Protein AF-A0A3C0FPQ0-F1 (afdb_monomer_lite)

Foldseek 3Di:
DDDLPLVVVLVVCCVVVNPLCCQQNPVLQVVQVQCVVVVHDDHSVCSNPDDDDDDAFDWDDFPPDIDTHNDQQPAPFADQPPDDPGPVSGRVRSNVCSVVVDPPVQNVFWAKDWDWDADPVGDIDTDMDGLRGVQAPVPDCVPRVHGHRHDDD

Secondary structure (DSSP, 8-state):
----HHHHHHHHHHHHH-THHHHHSHHHHHHHHHHHHTT----HHHHHH--PPP---EEEEETTEEEEESS--S-S---S-S-S--HHHHHHHHHHHHHSSS-HHHHHT--EEEEEEE-TT--EEEEEEE-SSTTTTS-SHHHHSSPPPPPP-

Sequence (153 aa):
RIRPVNLAALLTSLRVKGPGEFYNGALGADIANAVQAAGGTLTANDMRSYRPQWKTATEVKVGNETLYLAYPPRANSGANVITGGSELADILNRYLADIASGTEAAQANAGRSGFVVIDRAANAVACMTTMNTPFGAGLGADAFGLNLAAGDA

Structure (mmCIF, N/CA/C/O backbone):
data_AF-A0A3C0FPQ0-F1
#
_entry.id   AF-A0A3C0FPQ0-F1
#
loop_
_atom_site.group_PDB
_atom_site.id
_atom_site.type_symbol
_atom_site.label_atom_id
_atom_site.label_alt_id
_atom_site.label_comp_id
_atom_site.label_asym_id
_atom_site.label_entity_id
_atom_site.label_seq_id
_atom_site.pdbx_PDB_ins_code
_atom_site.Cartn_x
_atom_site.Cartn_y
_atom_site.Cartn_z
_atom_site.occupancy
_atom_site.B_iso_or_equiv
_atom_site.auth_seq_id
_atom_site.auth_comp_id
_atom_site.auth_asym_id
_atom_site.auth_atom_id
_atom_site.pdbx_PDB_model_num
ATOM 1 N N . ARG A 1 1 ? -11.346 11.658 -23.015 1.00 79.06 1 ARG A N 1
ATOM 2 C CA . ARG A 1 1 ? -11.536 10.223 -22.667 1.00 79.06 1 ARG A CA 1
ATOM 3 C C . ARG A 1 1 ? -10.177 9.641 -22.309 1.00 79.06 1 ARG A C 1
ATOM 5 O O . ARG A 1 1 ? -9.291 9.711 -23.147 1.00 79.06 1 ARG A O 1
ATOM 12 N N . ILE A 1 2 ? -10.012 9.099 -21.104 1.00 83.81 2 ILE A N 1
ATOM 13 C CA . ILE A 1 2 ? -8.762 8.453 -20.667 1.00 83.81 2 ILE A CA 1
ATOM 14 C C . ILE A 1 2 ? -8.664 7.065 -21.326 1.00 83.81 2 ILE A C 1
ATOM 16 O O . ILE A 1 2 ? -9.676 6.369 -21.434 1.00 83.81 2 ILE A O 1
ATOM 20 N N . ARG A 1 3 ? -7.477 6.681 -21.817 1.00 88.44 3 ARG A N 1
ATOM 21 C CA . ARG A 1 3 ? -7.214 5.393 -22.490 1.00 88.44 3 ARG A CA 1
ATOM 22 C C . ARG A 1 3 ? -5.915 4.760 -21.959 1.00 88.44 3 ARG A C 1
ATOM 24 O O . ARG A 1 3 ? -4.853 5.031 -22.508 1.00 88.44 3 ARG A O 1
ATOM 31 N N . PRO A 1 4 ? -5.972 3.926 -20.909 1.00 89.06 4 PRO A N 1
ATOM 32 C CA . PRO A 1 4 ? -4.773 3.436 -20.234 1.00 89.06 4 PRO A CA 1
ATOM 33 C C . PRO A 1 4 ? -4.286 2.102 -20.836 1.00 89.06 4 PRO A C 1
ATOM 35 O O . PRO A 1 4 ? -4.417 1.044 -20.225 1.00 89.06 4 PRO A O 1
ATOM 38 N N . VAL A 1 5 ? -3.754 2.137 -22.064 1.00 92.75 5 VAL A N 1
ATOM 39 C CA . VAL A 1 5 ? -3.355 0.922 -22.814 1.00 92.75 5 VAL A CA 1
ATOM 40 C C . VAL A 1 5 ? -2.238 0.151 -22.102 1.00 92.75 5 VAL A C 1
ATOM 42 O O . VAL A 1 5 ? -2.348 -1.062 -21.929 1.00 92.75 5 VAL A O 1
ATOM 45 N N . ASN A 1 6 ? -1.210 0.851 -21.617 1.00 91.56 6 ASN A N 1
ATOM 46 C CA . ASN A 1 6 ? -0.071 0.220 -20.941 1.00 91.56 6 ASN A CA 1
ATOM 47 C C . ASN A 1 6 ? -0.483 -0.404 -19.600 1.00 91.56 6 ASN A C 1
ATOM 49 O O . ASN A 1 6 ? -0.066 -1.515 -19.282 1.00 91.56 6 ASN A O 1
ATOM 53 N N . LEU A 1 7 ? -1.397 0.240 -18.866 1.00 93.62 7 LEU A N 1
ATOM 54 C CA . LEU A 1 7 ? -1.964 -0.331 -17.642 1.00 93.62 7 LEU A CA 1
ATOM 55 C C . LEU A 1 7 ? -2.753 -1.613 -17.933 1.00 93.62 7 LEU A C 1
ATOM 57 O O . LEU A 1 7 ? -2.641 -2.590 -17.199 1.00 93.62 7 LEU A O 1
ATOM 61 N N . ALA A 1 8 ? -3.541 -1.636 -19.012 1.00 94.25 8 ALA A N 1
ATOM 62 C CA . ALA A 1 8 ? -4.286 -2.829 -19.404 1.00 94.25 8 ALA A CA 1
ATOM 63 C C . ALA A 1 8 ? -3.350 -3.994 -19.771 1.00 94.25 8 ALA A C 1
ATOM 65 O O . ALA A 1 8 ? -3.605 -5.136 -19.376 1.00 94.25 8 ALA A O 1
ATOM 66 N N . ALA A 1 9 ? -2.249 -3.711 -20.476 1.00 91.88 9 ALA A N 1
ATOM 67 C CA . ALA A 1 9 ? -1.220 -4.702 -20.782 1.00 91.88 9 ALA A CA 1
ATOM 68 C C . ALA A 1 9 ? -0.559 -5.239 -19.503 1.00 91.88 9 ALA A C 1
ATOM 70 O O . ALA A 1 9 ? -0.436 -6.455 -19.337 1.00 91.88 9 ALA A O 1
ATOM 71 N N . LEU A 1 10 ? -0.223 -4.355 -18.559 1.00 92.12 10 LEU A N 1
ATOM 72 C CA . LEU A 1 10 ? 0.325 -4.744 -17.265 1.00 92.12 10 LEU A CA 1
ATOM 73 C C . LEU A 1 10 ? -0.636 -5.647 -16.482 1.00 92.12 10 LEU A C 1
ATOM 75 O O . LEU A 1 10 ? -0.257 -6.745 -16.081 1.00 92.12 10 LEU A O 1
ATOM 79 N N . LEU A 1 11 ? -1.891 -5.229 -16.301 1.00 94.25 11 LEU A N 1
ATOM 80 C CA . LEU A 1 11 ? -2.897 -6.021 -15.585 1.00 94.25 11 LEU A CA 1
ATOM 81 C C . LEU A 1 11 ? -3.125 -7.387 -16.249 1.00 94.25 11 LEU A C 1
ATOM 83 O O . LEU A 1 11 ? -3.315 -8.389 -15.559 1.00 94.25 11 LEU A O 1
ATOM 87 N N . THR A 1 12 ? -3.050 -7.450 -17.581 1.00 94.50 12 THR A N 1
ATOM 88 C CA . THR A 1 12 ? -3.108 -8.714 -18.330 1.00 94.50 12 THR A CA 1
ATOM 89 C C . THR A 1 12 ? -1.907 -9.603 -18.014 1.00 94.50 12 THR A C 1
ATOM 91 O O . THR A 1 12 ? -2.087 -10.790 -17.747 1.00 94.50 12 THR A O 1
ATOM 94 N N . SER A 1 13 ? -0.696 -9.040 -17.977 1.00 91.75 13 SER A N 1
ATOM 95 C CA . SER A 1 13 ? 0.515 -9.777 -17.602 1.00 91.75 13 SER A CA 1
ATOM 96 C C . SER A 1 13 ? 0.408 -10.348 -16.185 1.00 91.75 13 SER A C 1
ATOM 98 O O . SER A 1 13 ? 0.626 -11.542 -15.990 1.00 91.75 13 SER A O 1
ATOM 100 N N . LEU A 1 14 ? -0.039 -9.542 -15.213 1.00 93.62 14 LEU A N 1
ATOM 101 C CA . LEU A 1 14 ? -0.238 -9.986 -13.827 1.00 93.62 14 LEU A CA 1
ATOM 102 C C . LEU A 1 14 ? -1.297 -11.084 -13.712 1.00 93.62 14 LEU A C 1
ATOM 104 O O . LEU A 1 14 ? -1.133 -12.021 -12.935 1.00 93.62 14 LEU A O 1
ATOM 108 N N . ARG A 1 15 ? -2.369 -11.004 -14.505 1.00 95.56 15 ARG A N 1
ATOM 109 C CA . ARG A 1 15 ? -3.405 -12.041 -14.542 1.00 95.56 15 ARG A CA 1
ATOM 110 C C . ARG A 1 15 ? -2.877 -13.372 -15.080 1.00 95.56 15 ARG A C 1
ATOM 112 O O . ARG A 1 15 ? -3.276 -14.415 -14.575 1.00 95.56 15 ARG A O 1
ATOM 119 N N . VAL A 1 16 ? -2.036 -13.343 -16.116 1.00 95.94 16 VAL A N 1
ATOM 120 C CA . VAL A 1 16 ? -1.540 -14.554 -16.795 1.00 95.94 16 VAL A CA 1
ATOM 121 C C . VAL A 1 16 ? -0.352 -15.174 -16.058 1.00 95.94 16 VAL A C 1
ATOM 123 O O . VAL A 1 16 ? -0.282 -16.393 -15.932 1.00 95.94 16 VAL A O 1
ATOM 126 N N . LYS A 1 17 ? 0.580 -14.349 -15.575 1.00 93.06 17 LYS A N 1
ATOM 127 C CA . LYS A 1 17 ? 1.858 -14.788 -14.991 1.00 93.06 17 LYS A CA 1
ATOM 128 C C . LYS A 1 17 ? 1.891 -14.733 -13.461 1.00 93.06 17 LYS A C 1
ATOM 130 O O . LYS A 1 17 ? 2.817 -15.252 -12.845 1.00 93.06 17 LYS A O 1
ATOM 135 N N . GLY A 1 18 ? 0.886 -14.116 -12.843 1.00 92.56 18 GLY A N 1
ATOM 136 C CA . GLY A 1 18 ? 0.809 -13.914 -11.401 1.00 92.56 18 GLY A CA 1
ATOM 137 C C . GLY A 1 18 ? 1.569 -12.673 -10.907 1.00 92.56 18 GLY A C 1
ATOM 138 O O . GLY A 1 18 ? 2.284 -12.012 -11.664 1.00 92.56 18 GLY A O 1
ATOM 139 N N . PRO A 1 19 ? 1.441 -12.348 -9.607 1.00 90.88 19 PRO A N 1
ATOM 140 C CA . PRO A 1 19 ? 1.993 -11.123 -9.022 1.00 90.88 19 PRO A CA 1
ATOM 141 C C . PRO A 1 19 ? 3.526 -11.102 -8.985 1.00 90.88 19 PRO A C 1
ATOM 143 O O . PRO A 1 19 ? 4.123 -10.030 -8.953 1.00 90.88 19 PRO A O 1
ATOM 146 N N . GLY A 1 20 ? 4.178 -12.270 -9.023 1.00 91.44 20 GLY A N 1
ATOM 147 C CA . GLY A 1 20 ? 5.638 -12.373 -9.047 1.00 91.44 20 GLY A CA 1
ATOM 148 C C . GLY A 1 20 ? 6.278 -11.715 -10.273 1.00 91.44 20 GLY A C 1
ATOM 149 O O . GLY A 1 20 ? 7.410 -11.250 -10.172 1.00 91.44 20 GLY A O 1
ATOM 150 N N . GLU A 1 21 ? 5.550 -11.610 -11.391 1.00 90.62 21 GLU A N 1
ATOM 151 C CA . GLU A 1 21 ? 6.007 -10.917 -12.605 1.00 90.62 21 GLU A CA 1
ATOM 152 C C . GLU A 1 21 ? 6.313 -9.436 -12.343 1.00 90.62 21 GLU A C 1
ATOM 154 O O . GLU A 1 21 ? 7.261 -8.897 -12.909 1.00 90.62 21 GLU A O 1
ATOM 159 N N . PHE A 1 22 ? 5.557 -8.792 -11.446 1.00 91.88 22 PHE A N 1
ATOM 160 C CA . PHE A 1 22 ? 5.768 -7.390 -11.079 1.00 91.88 22 PHE A CA 1
ATOM 161 C C . PHE A 1 22 ? 7.154 -7.155 -10.462 1.00 91.88 22 PHE A C 1
ATOM 163 O O . PHE A 1 22 ? 7.805 -6.152 -10.737 1.00 91.88 22 PHE A O 1
ATOM 170 N N . TYR A 1 23 ? 7.602 -8.095 -9.628 1.00 93.50 23 TYR A N 1
ATOM 171 C CA . TYR A 1 23 ? 8.805 -7.963 -8.804 1.00 93.50 23 TYR A CA 1
ATOM 172 C C . TYR A 1 23 ? 10.041 -8.599 -9.444 1.00 93.50 23 TYR A C 1
ATOM 174 O O . TYR A 1 23 ? 11.140 -8.057 -9.360 1.00 93.50 23 TYR A O 1
ATOM 182 N N . ASN A 1 24 ? 9.865 -9.762 -10.077 1.00 89.31 24 ASN A N 1
ATOM 183 C CA . ASN A 1 24 ? 10.963 -10.587 -10.577 1.00 89.31 24 ASN A CA 1
ATOM 184 C C . ASN A 1 24 ? 11.139 -10.524 -12.102 1.00 89.31 24 ASN A C 1
ATOM 186 O O . ASN A 1 24 ? 12.165 -10.991 -12.599 1.00 89.31 24 ASN A O 1
ATOM 190 N N . GLY A 1 25 ? 10.156 -9.987 -12.833 1.00 84.94 25 GLY A N 1
ATOM 191 C CA . GLY A 1 25 ? 10.153 -9.914 -14.294 1.00 84.94 25 GLY A CA 1
ATOM 192 C C . GLY A 1 25 ? 10.874 -8.687 -14.862 1.00 84.94 25 GLY A C 1
ATOM 193 O O . GLY A 1 25 ? 11.521 -7.926 -14.141 1.00 84.94 25 GLY A O 1
ATOM 194 N N . ALA A 1 26 ? 10.732 -8.483 -16.177 1.00 88.12 26 ALA A N 1
ATOM 195 C CA . ALA A 1 26 ? 11.323 -7.346 -16.893 1.00 88.12 26 ALA A CA 1
ATOM 196 C C . ALA A 1 26 ? 10.859 -5.997 -16.320 1.00 88.12 26 ALA A C 1
ATOM 198 O O . ALA A 1 26 ? 11.680 -5.113 -16.097 1.00 88.12 26 ALA A O 1
ATOM 199 N N . LEU A 1 27 ? 9.575 -5.895 -15.955 1.00 89.00 27 LEU A N 1
ATOM 200 C CA . LEU A 1 27 ? 9.016 -4.684 -15.358 1.00 89.00 27 LEU A CA 1
ATOM 201 C C . LEU A 1 27 ? 9.756 -4.263 -14.077 1.00 89.00 27 LEU A C 1
ATOM 203 O O . LEU A 1 27 ? 10.03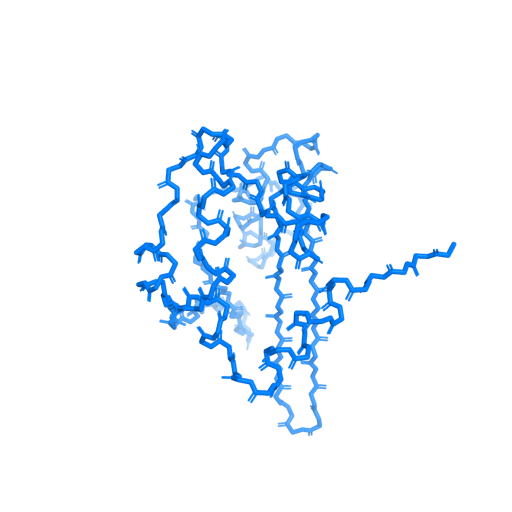1 -3.082 -13.895 1.00 89.00 27 LEU A O 1
ATOM 207 N N . GLY A 1 28 ? 10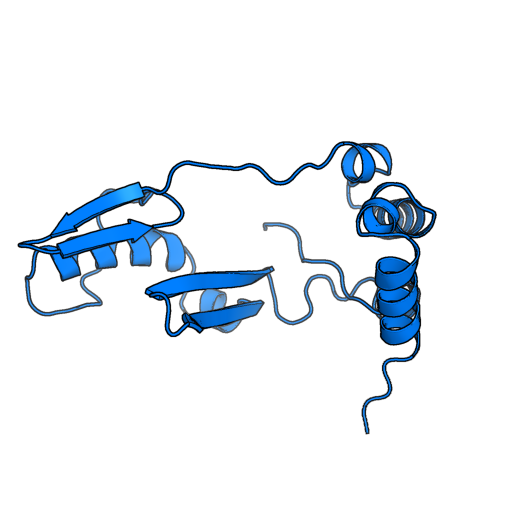.098 -5.203 -13.190 1.00 91.12 28 GLY A N 1
ATOM 208 C CA . GLY A 1 28 ? 10.819 -4.877 -11.956 1.00 91.12 28 GLY A CA 1
ATOM 209 C C . GLY A 1 28 ? 12.209 -4.289 -12.227 1.00 91.12 28 GLY A C 1
ATOM 210 O O . GLY A 1 28 ? 12.642 -3.373 -11.527 1.00 91.12 28 GLY A O 1
ATOM 211 N N . ALA A 1 29 ? 12.888 -4.773 -13.274 1.00 91.38 29 ALA A N 1
ATOM 212 C CA . ALA A 1 29 ? 14.159 -4.214 -13.727 1.00 91.38 29 ALA A CA 1
ATOM 213 C C . ALA A 1 29 ? 13.978 -2.825 -14.359 1.00 91.38 29 ALA A C 1
ATOM 215 O O . ALA A 1 29 ? 14.747 -1.916 -14.052 1.00 91.38 29 ALA A O 1
ATOM 216 N N . ASP A 1 30 ? 12.942 -2.636 -15.177 1.00 91.88 30 ASP A N 1
ATOM 217 C CA . ASP A 1 30 ? 12.656 -1.349 -15.814 1.00 91.88 30 ASP A CA 1
ATOM 218 C C . ASP A 1 30 ? 12.286 -0.266 -14.790 1.00 91.88 30 ASP A C 1
ATOM 220 O O . ASP A 1 30 ? 12.757 0.868 -14.890 1.00 91.88 30 ASP A O 1
ATOM 224 N N . ILE A 1 31 ? 11.511 -0.625 -13.760 1.00 93.69 31 ILE A N 1
ATOM 225 C CA . ILE A 1 31 ? 11.204 0.253 -12.624 1.00 93.69 31 ILE A CA 1
ATOM 226 C C . ILE A 1 31 ? 12.496 0.672 -11.917 1.00 93.69 31 ILE A C 1
ATOM 228 O O . ILE A 1 31 ? 12.707 1.864 -11.701 1.00 93.69 31 ILE A O 1
ATOM 232 N N . ALA A 1 32 ? 13.375 -0.278 -11.581 1.00 94.12 32 ALA A N 1
ATOM 233 C CA . ALA A 1 32 ? 14.639 0.030 -10.913 1.00 94.12 32 ALA A CA 1
ATOM 234 C C . ALA A 1 32 ? 15.523 0.957 -11.764 1.00 94.12 32 ALA A C 1
ATOM 236 O O . ALA A 1 32 ? 16.025 1.958 -11.259 1.00 94.12 32 ALA A O 1
ATOM 237 N N . ASN A 1 33 ? 15.644 0.685 -13.067 1.00 93.88 33 ASN A N 1
ATOM 238 C CA . ASN A 1 33 ? 16.402 1.528 -13.993 1.00 93.88 33 ASN A CA 1
ATOM 239 C C . ASN A 1 33 ? 15.831 2.950 -14.072 1.00 93.88 33 ASN A C 1
ATOM 241 O O . ASN A 1 33 ? 16.588 3.917 -14.033 1.00 93.88 33 ASN A O 1
ATOM 245 N N . ALA A 1 34 ? 14.504 3.094 -14.152 1.00 93.75 34 ALA A N 1
ATOM 246 C CA . ALA A 1 34 ? 13.857 4.402 -14.188 1.00 93.75 34 ALA A CA 1
ATOM 247 C C . ALA A 1 34 ? 14.064 5.183 -12.884 1.00 93.75 34 ALA A C 1
ATOM 249 O O . ALA A 1 34 ? 14.340 6.381 -12.927 1.00 93.75 34 ALA A O 1
ATOM 250 N N . VAL A 1 35 ? 13.977 4.513 -11.730 1.00 94.00 35 VAL A N 1
ATOM 251 C CA . VAL A 1 35 ? 14.243 5.145 -10.430 1.00 94.00 35 VAL A CA 1
ATOM 252 C C . VAL A 1 35 ? 15.703 5.585 -10.326 1.00 94.00 35 VAL A C 1
ATOM 254 O O . VAL A 1 35 ? 15.959 6.718 -9.930 1.00 94.00 35 VAL A O 1
ATOM 257 N N . GLN A 1 36 ? 16.657 4.743 -10.727 1.00 94.75 36 GLN A N 1
ATOM 258 C CA . GLN A 1 36 ? 18.085 5.080 -10.709 1.00 94.75 36 GLN A CA 1
ATOM 259 C C . GLN A 1 36 ? 18.429 6.222 -11.671 1.00 94.75 36 GLN A C 1
ATOM 261 O O . GLN A 1 36 ? 19.174 7.128 -11.305 1.00 94.75 36 GLN A O 1
ATOM 266 N N . ALA A 1 37 ? 17.846 6.233 -12.872 1.00 94.31 37 ALA A N 1
ATOM 267 C CA . ALA A 1 37 ? 18.008 7.328 -13.829 1.00 94.31 37 ALA A CA 1
ATOM 268 C C . ALA A 1 37 ? 17.455 8.662 -13.296 1.00 94.31 37 ALA A C 1
ATOM 270 O O . ALA A 1 37 ? 17.976 9.723 -13.632 1.00 94.31 37 ALA A O 1
ATOM 271 N N . ALA A 1 38 ? 16.435 8.608 -12.435 1.00 92.44 38 ALA A N 1
ATOM 272 C CA . ALA A 1 38 ? 15.891 9.761 -11.722 1.00 92.44 38 ALA A CA 1
ATOM 273 C C . ALA A 1 38 ? 16.656 10.110 -10.423 1.00 92.44 38 ALA A C 1
ATOM 275 O O . ALA A 1 38 ? 16.234 11.005 -9.694 1.00 92.44 38 ALA A O 1
ATOM 276 N N . GLY A 1 39 ? 17.769 9.428 -10.123 1.00 92.81 39 GLY A N 1
ATOM 277 C CA . GLY A 1 39 ? 18.613 9.679 -8.947 1.00 92.81 39 GLY A CA 1
ATOM 278 C C . GLY A 1 39 ? 18.201 8.939 -7.668 1.00 92.81 39 GLY A C 1
ATOM 279 O O . GLY A 1 39 ? 18.750 9.218 -6.604 1.00 92.81 39 GLY A O 1
ATOM 280 N N . GLY A 1 40 ? 17.248 8.008 -7.743 1.00 91.94 40 GLY A N 1
ATOM 281 C CA . GLY A 1 40 ? 16.843 7.164 -6.620 1.00 91.94 40 GLY A CA 1
ATOM 282 C C . GLY A 1 40 ? 17.745 5.941 -6.410 1.00 91.94 40 GLY A C 1
ATOM 283 O O . GLY A 1 40 ? 18.618 5.629 -7.217 1.00 91.94 40 GLY A O 1
ATOM 284 N N . THR A 1 41 ? 17.513 5.216 -5.315 1.00 94.19 41 THR A N 1
ATOM 285 C CA . THR A 1 41 ? 18.380 4.109 -4.860 1.00 94.19 41 THR A CA 1
ATOM 286 C C . THR A 1 41 ? 17.792 2.714 -5.068 1.00 94.19 41 THR A C 1
ATOM 288 O O . THR A 1 41 ? 18.481 1.729 -4.816 1.00 94.19 41 THR A O 1
ATOM 291 N N . LEU A 1 42 ? 16.543 2.611 -5.533 1.00 94.31 42 LEU A N 1
ATOM 292 C CA . LEU A 1 42 ? 15.861 1.331 -5.727 1.00 94.31 42 LEU A CA 1
ATOM 293 C C . LEU A 1 42 ? 16.605 0.459 -6.744 1.00 94.31 42 LEU A C 1
ATOM 295 O O . LEU A 1 42 ? 16.855 0.877 -7.874 1.00 94.31 42 LEU A O 1
ATOM 299 N N . THR A 1 43 ? 16.910 -0.778 -6.367 1.00 95.19 43 THR A N 1
ATOM 300 C CA . THR A 1 43 ? 17.557 -1.757 -7.242 1.00 95.19 43 THR A CA 1
ATOM 301 C C . THR A 1 43 ? 16.600 -2.875 -7.654 1.00 95.19 43 THR A C 1
ATOM 303 O O . THR A 1 43 ? 15.592 -3.156 -7.003 1.00 95.19 43 THR A O 1
ATOM 306 N N . ALA A 1 44 ? 16.951 -3.602 -8.719 1.00 93.56 44 ALA A N 1
ATOM 307 C CA . ALA A 1 44 ? 16.211 -4.804 -9.104 1.00 93.56 44 ALA A CA 1
ATOM 308 C C . ALA A 1 44 ? 16.255 -5.892 -8.009 1.00 93.56 44 ALA A C 1
ATOM 310 O O . ALA A 1 44 ? 15.343 -6.709 -7.914 1.00 93.56 44 ALA A O 1
ATOM 311 N N . ASN A 1 45 ? 17.296 -5.918 -7.169 1.00 94.88 45 ASN A N 1
ATOM 312 C CA . ASN A 1 45 ? 17.371 -6.855 -6.046 1.00 94.88 45 ASN A CA 1
ATOM 313 C C . ASN A 1 45 ? 16.409 -6.472 -4.919 1.00 94.88 45 ASN A C 1
ATOM 315 O O . ASN A 1 45 ? 15.796 -7.366 -4.335 1.00 94.88 45 ASN A O 1
ATOM 319 N N . ASP A 1 46 ? 16.208 -5.180 -4.663 1.00 95.69 46 ASP A N 1
ATOM 320 C CA . ASP A 1 46 ? 15.193 -4.706 -3.715 1.00 95.69 46 ASP A CA 1
ATOM 321 C C . ASP A 1 46 ? 13.794 -5.126 -4.174 1.00 95.69 46 ASP A C 1
ATOM 323 O O . ASP A 1 46 ? 13.033 -5.709 -3.402 1.00 95.69 46 ASP A O 1
ATOM 327 N N . MET A 1 47 ? 13.494 -4.954 -5.467 1.00 94.88 47 MET A N 1
ATOM 328 C CA . MET A 1 47 ? 12.234 -5.420 -6.060 1.00 94.88 47 MET A CA 1
ATOM 329 C C . MET A 1 47 ? 12.033 -6.929 -5.859 1.00 94.88 47 MET A C 1
ATOM 331 O O . MET A 1 47 ? 10.982 -7.353 -5.383 1.00 94.88 47 MET A O 1
ATOM 335 N N . ARG A 1 48 ? 13.050 -7.752 -6.154 1.00 94.25 48 ARG A N 1
ATOM 336 C CA . ARG A 1 48 ? 12.970 -9.221 -6.025 1.00 94.25 48 ARG A CA 1
ATOM 337 C C . ARG A 1 48 ? 12.875 -9.711 -4.585 1.00 94.25 48 ARG A C 1
ATOM 339 O O . ARG A 1 48 ? 12.249 -10.744 -4.323 1.00 94.25 48 ARG A O 1
ATOM 346 N N . SER A 1 49 ? 13.534 -9.020 -3.661 1.00 94.31 49 SER A N 1
ATOM 347 C CA . SER A 1 49 ? 13.599 -9.405 -2.249 1.00 94.31 49 SER A CA 1
ATOM 348 C C . SER A 1 49 ? 12.396 -8.916 -1.444 1.00 94.31 49 SER A C 1
ATOM 350 O O . SER A 1 49 ? 12.089 -9.505 -0.407 1.00 94.31 49 SER A O 1
ATOM 352 N N . TYR A 1 50 ? 11.663 -7.913 -1.937 1.00 94.19 50 TYR A N 1
ATOM 353 C CA . TYR A 1 50 ? 10.501 -7.369 -1.247 1.00 94.19 50 TYR A CA 1
ATOM 354 C C . TYR A 1 50 ? 9.418 -8.424 -0.991 1.00 94.19 50 TYR A C 1
ATOM 356 O O . TYR A 1 50 ? 8.960 -9.119 -1.903 1.00 94.19 50 TYR A O 1
ATOM 364 N N . ARG A 1 51 ? 8.948 -8.516 0.256 1.00 92.25 51 ARG A N 1
ATOM 365 C CA . ARG A 1 51 ? 7.786 -9.326 0.638 1.00 92.25 51 ARG A CA 1
ATOM 36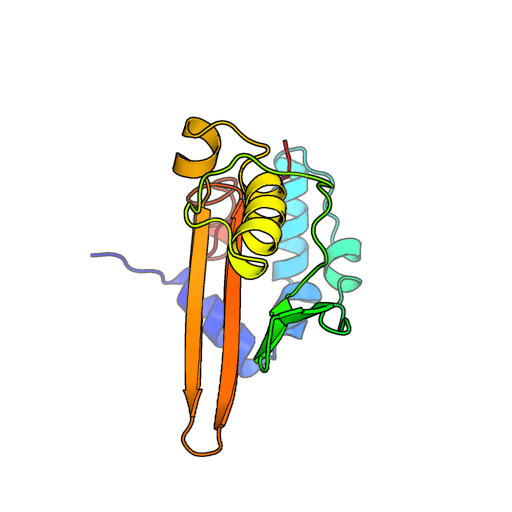6 C C . ARG A 1 51 ? 6.868 -8.521 1.557 1.00 92.25 51 ARG A C 1
ATOM 368 O O . ARG A 1 51 ? 7.372 -7.853 2.463 1.00 92.25 51 ARG A O 1
ATOM 375 N N . PRO A 1 52 ? 5.538 -8.606 1.373 1.00 93.12 52 PRO A N 1
ATOM 376 C CA . PRO A 1 52 ? 4.607 -8.042 2.337 1.00 93.12 52 PRO A CA 1
ATOM 377 C C . PRO A 1 52 ? 4.779 -8.740 3.690 1.00 93.12 52 PRO A C 1
ATOM 379 O O . PRO A 1 52 ? 5.014 -9.948 3.759 1.00 93.12 52 PRO A O 1
ATOM 382 N N . GLN A 1 53 ? 4.658 -7.971 4.769 1.00 94.44 53 GLN A N 1
ATOM 383 C CA . GLN A 1 53 ? 4.766 -8.482 6.130 1.00 94.44 53 GLN A CA 1
ATOM 384 C C . GLN A 1 53 ? 3.380 -8.664 6.738 1.00 94.44 53 GLN A C 1
ATOM 386 O O . GLN A 1 53 ? 2.605 -7.713 6.821 1.00 94.44 53 GLN A O 1
ATOM 391 N N . TRP A 1 54 ? 3.104 -9.870 7.225 1.00 95.38 54 TRP A N 1
ATOM 392 C CA . TRP A 1 54 ? 1.952 -10.126 8.080 1.00 95.38 54 TRP A CA 1
ATOM 393 C C . TRP A 1 54 ? 2.279 -9.694 9.505 1.00 95.38 54 TRP A C 1
ATOM 395 O O . TRP A 1 54 ? 3.321 -10.064 10.046 1.00 95.38 54 TRP A O 1
ATOM 405 N N . LYS A 1 55 ? 1.399 -8.891 10.101 1.00 94.56 55 LYS A N 1
ATOM 406 C CA . LYS A 1 55 ? 1.540 -8.396 11.471 1.00 94.56 55 LYS A CA 1
ATOM 407 C C . LYS A 1 55 ? 0.242 -8.621 12.223 1.00 94.56 55 LYS A C 1
ATOM 409 O O . LYS A 1 55 ? -0.837 -8.518 11.642 1.00 94.56 55 LYS A O 1
ATOM 414 N N . THR A 1 56 ? 0.360 -8.908 13.513 1.00 95.06 56 THR A N 1
ATOM 415 C CA . THR A 1 56 ? -0.787 -8.913 14.418 1.00 95.06 56 THR A CA 1
ATOM 416 C C . THR A 1 56 ? -1.343 -7.498 14.513 1.00 95.06 56 THR A C 1
ATOM 418 O O . THR A 1 56 ? -0.579 -6.536 14.632 1.00 95.06 56 THR A O 1
ATOM 421 N N . ALA A 1 57 ? -2.666 -7.372 14.437 1.00 94.44 57 ALA A N 1
ATOM 422 C CA . ALA A 1 57 ? -3.328 -6.091 14.615 1.00 94.44 57 ALA A CA 1
ATOM 423 C C . ALA A 1 57 ? -3.093 -5.556 16.034 1.00 94.44 57 ALA A C 1
ATOM 425 O O . ALA A 1 57 ? -2.957 -6.311 16.996 1.00 94.44 57 ALA A O 1
ATOM 426 N N . THR A 1 58 ? -3.062 -4.234 16.160 1.00 93.31 58 THR A N 1
ATOM 427 C CA . THR A 1 58 ? -3.097 -3.580 17.465 1.00 93.31 58 THR A CA 1
ATOM 428 C C . THR A 1 58 ? -4.524 -3.620 17.981 1.00 93.31 58 THR A C 1
ATOM 430 O O . THR A 1 58 ? -5.417 -3.026 17.377 1.00 93.31 58 THR A O 1
ATOM 433 N N . GLU A 1 59 ? -4.720 -4.329 19.085 1.00 94.31 59 GLU A N 1
ATOM 434 C CA . GLU A 1 59 ? -6.010 -4.452 19.752 1.00 94.31 59 GLU A CA 1
ATOM 435 C C . GLU A 1 59 ? -6.135 -3.393 20.843 1.00 94.31 59 GLU A C 1
ATOM 437 O O . GLU A 1 59 ? -5.276 -3.278 21.720 1.00 94.31 59 GLU A O 1
ATOM 442 N N . VAL A 1 60 ? -7.215 -2.618 20.799 1.00 90.69 60 VAL A N 1
ATOM 443 C CA . VAL A 1 60 ? -7.523 -1.612 21.816 1.00 90.69 60 VAL A CA 1
ATOM 444 C C . VAL A 1 60 ? -8.944 -1.838 22.307 1.00 90.69 60 VAL A C 1
ATOM 446 O O . VAL A 1 60 ? -9.895 -1.737 21.535 1.00 90.69 60 VAL A O 1
ATOM 449 N N . LYS A 1 61 ? -9.091 -2.159 23.592 1.00 91.06 61 LYS A N 1
ATOM 450 C CA . LYS A 1 61 ? -10.403 -2.284 24.232 1.00 91.06 61 LYS A CA 1
ATOM 451 C C . LYS A 1 61 ? -10.934 -0.902 24.576 1.00 91.06 61 LYS A C 1
ATOM 453 O O . LYS A 1 61 ? -10.186 -0.096 25.118 1.00 91.06 61 LYS A O 1
ATOM 458 N N . VAL A 1 62 ? -12.201 -0.659 24.268 1.00 89.69 62 VAL A N 1
ATOM 459 C CA . VAL A 1 62 ? -12.899 0.585 24.596 1.00 89.69 62 VAL A CA 1
ATOM 460 C C . VAL A 1 62 ? -14.314 0.220 25.002 1.00 89.69 62 VAL A C 1
ATOM 462 O O . VAL A 1 62 ? -15.085 -0.241 24.168 1.00 89.69 62 VAL A O 1
ATOM 465 N N . GLY A 1 63 ? -14.644 0.372 26.285 1.00 88.75 63 GLY A N 1
ATOM 466 C CA . GLY A 1 63 ? -15.918 -0.120 26.811 1.00 88.75 63 GLY A CA 1
ATOM 467 C C . GLY A 1 63 ? -16.111 -1.624 26.564 1.00 88.75 63 GLY A C 1
ATOM 468 O O . GLY A 1 63 ? -15.332 -2.441 27.058 1.00 88.75 63 GLY A O 1
ATOM 469 N N . ASN A 1 64 ? -17.154 -1.980 25.805 1.00 92.19 64 ASN A N 1
ATOM 470 C CA . ASN A 1 64 ? -17.485 -3.369 25.456 1.00 92.19 64 ASN A CA 1
ATOM 471 C C . ASN A 1 64 ? -16.991 -3.762 24.052 1.00 92.19 64 ASN A C 1
ATOM 473 O O . ASN A 1 64 ? -17.174 -4.900 23.620 1.00 92.19 64 ASN A O 1
ATOM 477 N N . GLU A 1 65 ? -16.372 -2.830 23.336 1.00 91.06 65 GLU A N 1
ATOM 478 C CA . GLU A 1 65 ? -15.900 -2.979 21.973 1.00 91.06 65 GLU A CA 1
ATOM 479 C C . GLU A 1 65 ? -14.382 -3.209 21.929 1.00 91.06 65 GLU A C 1
ATOM 481 O O . GLU A 1 65 ? -13.626 -2.875 22.846 1.00 91.06 65 GLU A O 1
ATOM 486 N N . THR A 1 66 ? -13.910 -3.799 20.831 1.00 92.69 66 THR A N 1
ATOM 487 C CA . THR A 1 66 ? -12.478 -3.935 20.539 1.00 92.69 66 THR A CA 1
ATOM 488 C C . THR A 1 66 ? -12.185 -3.332 19.177 1.00 92.69 66 THR A C 1
ATOM 490 O O . THR A 1 66 ? -12.776 -3.721 18.170 1.00 92.69 66 THR A O 1
ATOM 493 N N . LEU A 1 67 ? -11.267 -2.372 19.152 1.00 91.50 67 LEU A N 1
ATOM 494 C CA . LEU A 1 67 ? -10.744 -1.780 17.934 1.00 91.50 67 LEU A CA 1
ATOM 495 C C . LEU A 1 67 ? -9.526 -2.574 17.471 1.00 91.50 67 LEU A C 1
ATOM 497 O O . LEU A 1 67 ? -8.619 -2.844 18.257 1.00 91.50 67 LEU A O 1
ATOM 501 N N . TYR A 1 68 ? -9.493 -2.874 16.176 1.00 93.00 68 TYR A N 1
ATOM 502 C CA . TYR A 1 68 ? -8.356 -3.492 15.501 1.00 93.00 68 TYR A CA 1
ATOM 503 C C . TYR A 1 68 ? -7.718 -2.475 14.560 1.00 93.00 68 TYR A C 1
ATOM 505 O O . TYR A 1 68 ? -8.365 -1.973 13.640 1.00 93.00 68 TYR A O 1
ATOM 513 N N . LEU A 1 69 ? -6.449 -2.156 14.801 1.00 90.25 69 LEU A N 1
ATOM 514 C CA . LEU A 1 69 ? -5.721 -1.095 14.104 1.00 90.25 69 LEU A CA 1
ATOM 515 C C . LEU A 1 69 ? -4.432 -1.655 13.492 1.00 90.25 69 LEU A C 1
ATOM 517 O O . LEU A 1 69 ? -3.818 -2.576 14.030 1.00 90.25 69 LEU A O 1
ATOM 521 N N . ALA A 1 70 ? -4.020 -1.121 12.341 1.00 89.50 70 ALA A N 1
ATOM 522 C CA . ALA A 1 70 ? -2.884 -1.658 11.583 1.00 89.50 70 ALA A CA 1
ATOM 523 C C . ALA A 1 70 ? -1.522 -1.472 12.286 1.00 89.50 70 ALA A C 1
ATOM 525 O O . ALA A 1 70 ? -0.571 -2.199 12.002 1.00 89.50 70 ALA A O 1
ATOM 526 N N . TYR A 1 71 ? -1.420 -0.495 13.185 1.00 87.12 71 TYR A N 1
ATOM 527 C CA . TYR A 1 71 ? -0.232 -0.169 13.973 1.00 87.12 71 TYR A CA 1
ATOM 528 C C . TYR A 1 71 ? -0.667 0.479 15.297 1.00 87.12 71 TYR A C 1
ATOM 530 O O . TYR A 1 71 ? -1.794 0.957 15.355 1.00 87.12 71 TYR A O 1
ATOM 538 N N . PRO A 1 72 ? 0.174 0.503 16.345 1.00 87.06 72 PRO A N 1
ATOM 539 C CA . PRO A 1 72 ? -0.074 1.301 17.547 1.00 87.06 72 PRO A CA 1
ATOM 540 C C . PRO A 1 72 ? 0.290 2.770 17.301 1.00 87.06 72 PRO A C 1
ATOM 542 O O . PRO A 1 72 ? 1.201 3.024 16.507 1.00 87.06 72 PRO A O 1
ATOM 545 N N . PRO A 1 73 ? -0.349 3.740 17.984 1.00 84.88 73 PRO A N 1
ATOM 546 C CA . PRO A 1 73 ? -0.025 5.135 17.757 1.00 84.88 73 PRO A CA 1
ATOM 547 C C . PRO A 1 73 ? 1.407 5.408 18.240 1.00 84.88 73 PRO A C 1
ATOM 549 O O . PRO A 1 73 ? 1.805 4.946 19.312 1.00 84.88 73 PRO A O 1
ATOM 552 N N . ARG A 1 74 ? 2.194 6.137 17.451 1.00 83.06 74 ARG A N 1
ATOM 553 C CA . ARG A 1 74 ? 3.561 6.553 17.792 1.00 83.06 74 ARG A CA 1
ATOM 554 C C . ARG A 1 74 ? 3.540 7.715 18.780 1.00 83.06 74 ARG A C 1
ATOM 556 O O . ARG A 1 74 ? 4.438 7.826 19.612 1.00 83.06 74 ARG A O 1
ATOM 563 N N . ALA A 1 75 ? 2.530 8.576 18.688 1.00 80.50 75 ALA A N 1
ATOM 564 C CA . ALA A 1 75 ? 2.330 9.694 19.590 1.00 80.50 75 ALA A CA 1
ATOM 565 C C . ALA A 1 75 ? 1.717 9.266 20.938 1.00 80.50 75 ALA A C 1
ATOM 567 O O . ALA A 1 75 ? 0.727 8.532 21.009 1.00 80.50 75 ALA A O 1
ATOM 568 N N . ASN A 1 76 ? 2.271 9.808 22.027 1.00 77.56 76 ASN A N 1
ATOM 569 C CA . ASN A 1 76 ? 1.747 9.606 23.384 1.00 77.56 76 ASN A CA 1
ATOM 570 C C . ASN A 1 76 ? 0.504 10.466 23.677 1.00 77.56 76 ASN A C 1
ATOM 572 O O . ASN A 1 76 ? -0.283 10.125 24.556 1.00 77.56 76 ASN A O 1
ATOM 576 N N . SER A 1 77 ? 0.316 11.566 22.945 1.00 77.19 77 SER A N 1
ATOM 577 C CA . SER A 1 77 ? -0.835 12.468 23.033 1.00 77.19 77 SER A CA 1
ATOM 578 C C . SER A 1 77 ? -1.134 13.084 21.661 1.00 77.19 77 SER A C 1
ATOM 580 O O . SER A 1 77 ? -0.276 13.089 20.780 1.00 77.19 77 SER A O 1
ATOM 582 N N . GLY A 1 78 ? -2.352 13.594 21.469 1.00 75.38 78 GLY A N 1
ATOM 583 C CA . GLY A 1 78 ? -2.755 14.291 20.249 1.00 75.38 78 GLY A CA 1
ATOM 584 C C . GLY A 1 78 ? -3.626 15.505 20.540 1.00 75.38 78 GLY A C 1
ATOM 585 O O . GLY A 1 78 ? -4.152 15.650 21.644 1.00 75.38 78 GLY A O 1
ATOM 586 N N . ALA A 1 79 ? -3.758 16.394 19.555 1.00 77.50 79 ALA A N 1
ATOM 587 C CA . ALA A 1 79 ? -4.682 17.518 19.651 1.00 77.50 79 ALA A CA 1
ATOM 588 C C . ALA A 1 79 ? -6.120 17.005 19.836 1.00 77.50 79 ALA A C 1
ATOM 590 O O . ALA A 1 79 ? -6.489 15.964 19.294 1.00 77.50 79 ALA A O 1
ATOM 591 N N . ASN A 1 80 ? -6.935 17.742 20.590 1.00 80.75 80 ASN A N 1
ATOM 592 C CA . ASN A 1 80 ? -8.327 17.383 20.862 1.00 80.75 80 ASN A CA 1
ATOM 593 C C . ASN A 1 80 ? -9.217 17.730 19.654 1.00 80.75 80 ASN A C 1
ATOM 595 O O . ASN A 1 80 ? -9.981 18.692 19.681 1.00 80.75 80 ASN A O 1
ATOM 599 N N . VAL A 1 81 ? -9.026 16.992 18.557 1.00 81.81 81 VAL A N 1
ATOM 600 C CA . VAL A 1 81 ? -9.746 17.176 17.289 1.00 81.81 81 VAL A CA 1
ATOM 601 C C . VAL A 1 81 ? -11.108 16.493 17.363 1.00 81.81 81 VAL A C 1
ATOM 603 O O . VAL A 1 81 ? -12.133 17.089 17.037 1.00 81.81 81 VAL A O 1
ATOM 606 N N . ILE A 1 82 ? -11.130 15.245 17.832 1.00 82.19 82 ILE A N 1
ATOM 607 C CA . ILE A 1 82 ? -12.359 14.525 18.153 1.00 82.19 82 ILE A CA 1
ATOM 608 C C . ILE A 1 82 ? -12.755 14.926 19.568 1.00 82.19 82 ILE A C 1
ATOM 610 O O . ILE A 1 82 ? -12.117 14.520 20.538 1.00 82.19 82 ILE A O 1
ATOM 614 N N . THR A 1 83 ? -13.801 15.740 19.669 1.00 82.06 83 THR A N 1
ATOM 615 C CA . THR A 1 83 ? -14.317 16.247 20.943 1.00 82.06 83 THR A CA 1
ATOM 616 C C . THR A 1 83 ? -15.327 15.275 21.562 1.00 82.06 83 THR A C 1
ATOM 618 O O . THR A 1 83 ? -15.902 14.432 20.873 1.00 82.06 83 THR A O 1
ATOM 621 N N . GLY A 1 84 ? -15.540 15.370 22.880 1.00 74.00 84 GLY A N 1
ATOM 622 C CA . GLY A 1 84 ? -16.530 14.553 23.603 1.00 74.00 84 GLY A CA 1
ATOM 623 C C . GLY A 1 84 ? -15.998 13.778 24.812 1.00 74.00 84 GLY A C 1
ATOM 624 O O . GLY A 1 84 ? -16.787 13.118 25.478 1.00 74.00 84 GLY A O 1
ATOM 625 N N . GLY A 1 85 ? -14.694 13.857 25.113 1.00 75.88 85 GLY A N 1
ATOM 626 C CA . GLY A 1 85 ? -14.102 13.362 26.369 1.00 75.88 85 GLY A CA 1
ATOM 627 C C . GLY A 1 85 ? -14.257 11.859 26.626 1.00 75.88 85 GLY A C 1
ATOM 628 O O . GLY A 1 85 ? -14.188 11.428 27.774 1.00 75.88 85 GLY A O 1
ATOM 629 N N . SER A 1 86 ? -14.520 11.069 25.583 1.00 85.25 86 SER A N 1
ATOM 630 C CA . SER A 1 86 ? -14.589 9.613 25.693 1.00 85.25 86 SER A CA 1
ATOM 631 C C . SER A 1 86 ? -13.197 8.999 25.580 1.00 85.25 86 SER A C 1
ATOM 633 O O . SER A 1 86 ? -12.340 9.514 24.864 1.00 85.25 86 SER A O 1
ATOM 635 N N . GLU A 1 87 ? -13.006 7.842 26.213 1.00 86.56 87 GLU A N 1
ATOM 636 C CA . GLU A 1 87 ? -11.795 7.025 26.055 1.00 86.56 87 GLU A CA 1
ATOM 637 C C . GLU A 1 87 ? -11.479 6.774 24.569 1.00 86.56 87 GLU A C 1
ATOM 639 O O . GLU A 1 87 ? -10.329 6.878 24.137 1.00 86.56 87 GLU A O 1
ATOM 644 N N . LEU A 1 88 ? -12.518 6.531 23.758 1.00 87.19 88 LEU A N 1
ATOM 645 C CA . LEU A 1 88 ? -12.388 6.377 22.313 1.00 87.19 88 LEU A CA 1
ATOM 646 C C . LEU A 1 88 ? -11.788 7.621 21.651 1.00 87.19 88 LEU A C 1
ATOM 648 O O . LEU A 1 88 ? -10.885 7.501 20.826 1.00 87.19 88 LEU A O 1
ATOM 652 N N . ALA A 1 89 ? -12.295 8.806 21.992 1.00 87.31 89 ALA A N 1
ATOM 653 C CA . ALA A 1 89 ? -11.821 10.060 21.421 1.00 87.31 89 ALA A CA 1
ATOM 654 C C . ALA A 1 89 ? -10.342 10.292 21.755 1.00 87.31 89 ALA A C 1
ATOM 656 O O . ALA A 1 89 ? -9.568 10.629 20.862 1.00 87.31 89 ALA A O 1
ATOM 657 N N . ASP A 1 90 ? -9.922 10.023 22.992 1.00 86.44 90 ASP A N 1
ATOM 658 C CA . ASP A 1 90 ? -8.520 10.151 23.408 1.00 86.44 90 ASP A CA 1
ATOM 659 C C . ASP A 1 90 ? -7.604 9.170 22.664 1.00 86.44 90 ASP A C 1
ATOM 661 O O . ASP A 1 90 ? -6.503 9.527 22.235 1.00 86.44 90 ASP A O 1
ATOM 665 N N . ILE A 1 91 ? -8.059 7.930 22.452 1.00 86.69 91 ILE A N 1
ATOM 666 C CA . ILE A 1 91 ? -7.339 6.945 21.638 1.00 86.69 91 ILE A CA 1
ATOM 667 C C . ILE A 1 91 ? -7.209 7.439 20.197 1.00 86.69 91 ILE A C 1
ATOM 669 O O . ILE A 1 91 ? -6.096 7.496 19.674 1.00 86.69 91 ILE A O 1
ATOM 673 N N . LEU A 1 92 ? -8.316 7.815 19.557 1.00 87.12 92 LEU A N 1
ATOM 674 C CA . LEU A 1 92 ? -8.317 8.231 18.156 1.00 87.12 92 LEU A CA 1
ATOM 675 C C . LEU A 1 92 ? -7.527 9.528 17.939 1.00 87.12 92 LEU A C 1
ATOM 677 O O . LEU A 1 92 ? -6.823 9.637 16.939 1.00 87.12 92 LEU A O 1
ATOM 681 N N . ASN A 1 93 ? -7.551 10.467 18.887 1.00 86.69 93 ASN A N 1
ATOM 682 C CA . ASN A 1 93 ? -6.746 11.688 18.827 1.00 86.69 93 ASN A CA 1
ATOM 683 C C . ASN A 1 93 ? -5.232 11.390 18.825 1.00 86.69 93 ASN A C 1
ATOM 685 O O . ASN A 1 93 ? -4.484 12.081 18.133 1.00 86.69 93 ASN A O 1
ATOM 689 N N . ARG A 1 94 ? -4.757 10.328 19.500 1.00 87.06 94 ARG A N 1
ATOM 690 C CA . ARG A 1 94 ? -3.346 9.887 19.400 1.00 87.06 94 ARG A CA 1
ATOM 691 C C . ARG A 1 94 ? -2.996 9.358 18.009 1.00 87.06 94 ARG A C 1
ATOM 693 O O . ARG A 1 94 ? -1.945 9.695 17.478 1.00 87.06 94 ARG A O 1
ATOM 700 N N . TYR A 1 95 ? -3.888 8.589 17.387 1.00 85.81 95 TYR A N 1
ATOM 701 C CA . TYR A 1 95 ? -3.707 8.148 15.998 1.00 85.81 95 TYR A CA 1
ATOM 702 C C . TYR A 1 95 ? -3.756 9.310 15.007 1.00 85.81 95 TYR A C 1
ATOM 704 O O . TYR A 1 95 ? -2.993 9.338 14.043 1.00 85.81 95 TYR A O 1
ATOM 712 N N . LEU A 1 96 ? -4.627 10.291 15.249 1.00 81.75 96 LEU A N 1
ATOM 713 C CA . LEU A 1 96 ? -4.668 11.508 14.452 1.00 81.75 96 LEU A CA 1
ATOM 714 C C . LEU A 1 96 ? -3.368 12.293 14.564 1.00 81.75 96 LEU A C 1
ATOM 716 O O . LEU A 1 96 ? -2.968 12.865 13.565 1.00 81.75 96 LEU A O 1
ATOM 720 N N . ALA A 1 97 ? -2.675 12.290 15.703 1.00 79.38 97 ALA A N 1
ATOM 721 C CA . ALA A 1 97 ? -1.370 12.940 15.816 1.00 79.38 97 ALA A CA 1
ATOM 722 C C . ALA A 1 97 ? -0.296 12.286 14.927 1.00 79.38 97 ALA A C 1
ATOM 724 O O . ALA A 1 97 ? 0.535 12.996 14.369 1.00 79.38 97 ALA A O 1
ATOM 725 N N . ASP A 1 98 ? -0.350 10.967 14.721 1.00 74.75 98 ASP A N 1
ATOM 726 C CA . ASP A 1 98 ? 0.535 10.280 13.768 1.00 74.75 98 ASP A CA 1
ATOM 727 C C . ASP A 1 98 ? 0.203 10.619 12.312 1.00 74.75 98 ASP A C 1
ATOM 729 O O . ASP A 1 98 ? 1.085 10.660 11.457 1.00 74.75 98 ASP A O 1
ATOM 733 N N . ILE A 1 99 ? -1.082 10.824 12.015 1.00 69.44 99 ILE A N 1
ATOM 734 C CA . ILE A 1 99 ? -1.542 11.207 10.679 1.00 69.44 99 ILE A CA 1
ATOM 735 C C . ILE A 1 99 ? -1.221 12.686 10.431 1.00 69.44 99 ILE A C 1
ATOM 737 O O . ILE A 1 99 ? -0.722 13.022 9.362 1.00 69.44 99 ILE A O 1
ATOM 741 N N . ALA A 1 100 ? -1.475 13.547 11.418 1.00 61.72 100 ALA A N 1
ATOM 742 C CA . ALA A 1 100 ? -1.375 15.005 11.409 1.00 61.72 100 ALA A CA 1
ATOM 743 C C . ALA A 1 100 ? -0.015 15.535 11.886 1.00 61.72 100 ALA A C 1
ATOM 745 O O . ALA A 1 100 ? 0.125 16.728 12.138 1.00 61.72 100 ALA A O 1
ATOM 746 N N . SER A 1 101 ? 1.023 14.696 11.948 1.00 54.03 101 SER A N 1
ATOM 747 C CA . SER A 1 101 ? 2.399 15.167 12.159 1.00 54.03 101 SER A CA 1
ATOM 748 C C . SER A 1 101 ? 2.932 16.008 10.982 1.00 54.03 101 SER A C 1
ATOM 750 O O . SER A 1 101 ? 4.086 16.427 10.999 1.00 54.03 101 SER A O 1
ATOM 752 N N . GLY A 1 102 ? 2.107 16.253 9.956 1.00 55.25 102 GLY A N 1
AT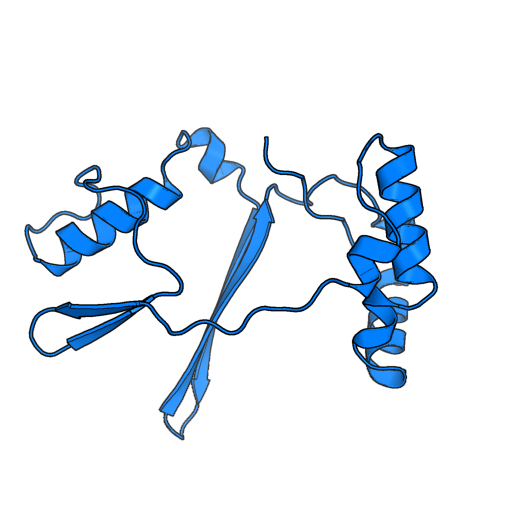OM 753 C CA . GLY A 1 102 ? 2.303 17.263 8.920 1.00 55.25 102 GLY A CA 1
ATOM 754 C C . GLY A 1 102 ? 1.220 18.345 8.988 1.00 55.25 102 GLY A C 1
ATOM 755 O O . GLY A 1 102 ? 0.116 18.102 9.468 1.00 55.25 102 GLY A O 1
ATOM 756 N N . THR A 1 103 ? 1.527 19.538 8.479 1.00 57.03 103 THR A N 1
ATOM 757 C CA . THR A 1 103 ? 0.585 20.669 8.398 1.00 57.03 103 THR A CA 1
ATOM 758 C C . THR A 1 103 ? -0.704 20.284 7.654 1.00 57.03 103 THR A C 1
ATOM 760 O O . THR A 1 103 ? -0.697 19.364 6.834 1.00 57.03 103 THR A O 1
ATOM 763 N N . GLU A 1 104 ? -1.815 21.002 7.861 1.00 61.72 104 GLU A N 1
ATOM 764 C CA . GLU A 1 104 ? -3.041 20.780 7.067 1.00 61.72 104 GLU A CA 1
ATOM 765 C C . GLU A 1 104 ? -2.766 20.852 5.552 1.00 61.72 104 GLU A C 1
ATOM 767 O O . GLU A 1 104 ? -3.311 20.072 4.773 1.00 61.72 104 GLU A O 1
ATOM 772 N N . ALA A 1 105 ? -1.824 21.711 5.145 1.00 60.47 105 ALA A N 1
ATOM 773 C CA . ALA A 1 105 ? -1.332 21.801 3.773 1.00 60.47 105 ALA A CA 1
ATOM 774 C C . ALA A 1 105 ? -0.603 20.527 3.293 1.00 60.47 105 ALA A C 1
ATOM 776 O O . ALA A 1 105 ? -0.689 20.183 2.116 1.00 60.47 105 ALA A O 1
ATOM 777 N N . ALA A 1 106 ? 0.094 19.804 4.174 1.00 62.00 106 ALA A N 1
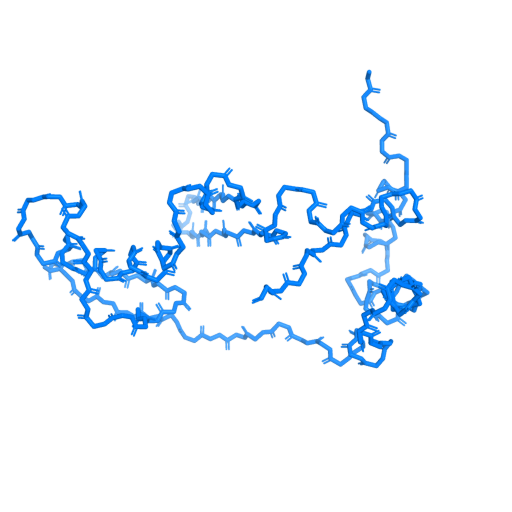ATOM 778 C CA . ALA A 1 106 ? 0.707 18.516 3.849 1.00 62.00 106 ALA A CA 1
ATOM 779 C C . ALA A 1 106 ? -0.344 17.400 3.709 1.00 62.00 106 ALA A C 1
ATOM 781 O O . ALA A 1 106 ? -0.234 16.571 2.809 1.00 62.00 106 ALA A O 1
ATOM 782 N N . GLN A 1 107 ? -1.400 17.403 4.536 1.00 61.47 107 GLN A N 1
ATOM 783 C CA . GLN A 1 107 ? -2.505 16.437 4.412 1.00 61.47 107 GLN A CA 1
ATOM 784 C C . GLN A 1 107 ? -3.342 16.665 3.151 1.00 61.47 107 GLN A C 1
ATOM 786 O O . GLN A 1 107 ? -3.702 15.702 2.478 1.00 61.47 107 GLN A O 1
ATOM 791 N N . ALA A 1 108 ? -3.613 17.924 2.795 1.00 62.78 108 ALA A N 1
ATOM 792 C CA . ALA A 1 108 ? -4.326 18.274 1.564 1.00 62.78 108 ALA A CA 1
ATOM 793 C C . ALA A 1 108 ? -3.591 17.795 0.297 1.00 62.78 108 ALA A C 1
ATOM 795 O O . ALA A 1 108 ? -4.216 17.546 -0.731 1.00 62.78 108 ALA A O 1
ATOM 796 N N . ASN A 1 109 ? -2.270 17.623 0.392 1.00 69.75 109 ASN A N 1
ATOM 797 C CA . ASN A 1 109 ? -1.410 17.128 -0.677 1.00 69.75 109 ASN A CA 1
ATOM 798 C C . ASN A 1 109 ? -1.016 15.651 -0.499 1.00 69.75 109 ASN A C 1
ATOM 800 O O . ASN A 1 109 ? -0.082 15.194 -1.156 1.00 69.75 109 ASN A O 1
ATOM 804 N N . ALA A 1 110 ? -1.704 14.894 0.363 1.00 75.19 110 ALA A N 1
ATOM 805 C CA . ALA A 1 110 ? -1.465 13.465 0.534 1.00 75.19 110 ALA A CA 1
ATOM 806 C C . ALA A 1 110 ? -2.318 12.643 -0.450 1.00 75.19 110 ALA A C 1
ATOM 808 O O . ALA A 1 110 ? -3.546 12.725 -0.472 1.00 75.19 110 ALA A O 1
ATOM 809 N N . GLY A 1 111 ? -1.675 11.807 -1.265 1.00 83.00 111 GLY A N 1
ATOM 810 C CA . GLY A 1 111 ? -2.338 10.944 -2.244 1.00 83.00 111 GLY A CA 1
ATOM 811 C C . GLY A 1 111 ? -2.749 9.607 -1.637 1.00 83.00 111 GLY A C 1
ATOM 812 O O . GLY A 1 111 ? -2.008 8.634 -1.775 1.00 83.00 111 GLY A O 1
ATOM 813 N N . ARG A 1 112 ? -3.916 9.546 -0.979 1.00 86.88 112 ARG A N 1
ATOM 814 C CA . ARG A 1 112 ? -4.427 8.342 -0.293 1.00 86.88 112 ARG A CA 1
ATOM 815 C C . ARG A 1 112 ? -5.835 7.966 -0.759 1.00 86.88 112 ARG A C 1
ATOM 817 O O . ARG A 1 112 ? -6.651 8.834 -1.049 1.00 86.88 112 ARG A O 1
ATOM 824 N N . SER A 1 113 ? -6.139 6.672 -0.784 1.00 90.50 113 SER A N 1
ATOM 825 C CA . SER A 1 113 ? -7.492 6.155 -1.010 1.00 90.50 113 SER A CA 1
ATOM 826 C C . SER A 1 113 ? -7.758 4.969 -0.090 1.00 90.50 113 SER A C 1
ATOM 828 O O . SER A 1 113 ? -6.854 4.177 0.179 1.00 90.50 113 SER A O 1
ATOM 830 N N . GLY A 1 114 ? -8.988 4.860 0.403 1.00 92.69 114 GLY A N 1
ATOM 831 C CA . GLY A 1 114 ? -9.407 3.803 1.313 1.00 92.69 114 GLY A CA 1
ATOM 832 C C . GLY A 1 114 ? -10.717 3.173 0.879 1.00 92.69 114 GLY A C 1
ATOM 833 O O . GLY A 1 114 ? -11.568 3.838 0.290 1.00 92.69 114 GLY A O 1
ATOM 834 N N . PHE A 1 115 ? -10.885 1.894 1.189 1.00 95.81 115 PHE A N 1
ATOM 835 C CA . PHE A 1 115 ? -12.147 1.193 0.998 1.00 95.81 115 PHE A CA 1
ATOM 836 C C . PHE A 1 115 ? -12.402 0.205 2.134 1.00 95.81 115 PHE A C 1
ATOM 838 O O . PHE A 1 115 ? -11.475 -0.329 2.748 1.00 95.81 115 PHE A O 1
ATOM 845 N N . VAL A 1 116 ? -13.686 -0.040 2.387 1.00 97.00 116 VAL A N 1
ATOM 846 C CA . VAL A 1 116 ? -14.163 -1.027 3.353 1.00 97.00 116 VAL A CA 1
ATOM 847 C C . VAL A 1 116 ? -15.147 -1.949 2.648 1.00 97.00 116 VAL A C 1
ATOM 849 O O . VAL A 1 116 ? -16.040 -1.482 1.943 1.00 97.00 116 VAL A O 1
ATOM 852 N N . VAL A 1 117 ? -14.971 -3.256 2.825 1.00 97.88 117 VAL A N 1
ATOM 853 C CA . VAL A 1 117 ? -15.862 -4.291 2.289 1.00 97.88 117 VAL A CA 1
ATOM 854 C C . VAL A 1 117 ? -16.257 -5.217 3.427 1.00 97.88 117 VAL A C 1
ATOM 856 O O . VAL A 1 117 ? -15.396 -5.669 4.178 1.00 97.88 117 VAL A O 1
ATOM 859 N N . ILE A 1 118 ? -17.553 -5.499 3.540 1.00 97.94 118 ILE A N 1
ATOM 860 C CA . ILE A 1 118 ? -18.121 -6.446 4.502 1.00 97.94 118 ILE A CA 1
ATOM 861 C C . ILE A 1 118 ? -18.993 -7.422 3.719 1.00 97.94 118 ILE A C 1
ATOM 863 O O . ILE A 1 118 ? -19.751 -7.003 2.840 1.00 97.94 118 ILE A O 1
ATOM 867 N N . ASP A 1 119 ? -18.883 -8.712 4.020 1.00 97.94 119 ASP A N 1
ATOM 868 C CA . ASP A 1 119 ? -19.739 -9.735 3.433 1.00 97.94 119 ASP A CA 1
ATOM 869 C C . ASP A 1 119 ? -20.787 -10.271 4.423 1.00 97.94 119 ASP A C 1
ATOM 871 O O . ASP A 1 119 ? -20.801 -9.986 5.619 1.00 97.94 119 ASP A O 1
ATOM 875 N N . ARG A 1 120 ? -21.705 -11.076 3.892 1.00 98.00 120 ARG A N 1
ATOM 876 C CA . ARG A 1 120 ? -22.802 -11.707 4.642 1.00 98.00 120 ARG A CA 1
ATOM 877 C C . ARG A 1 120 ? -22.360 -12.808 5.616 1.00 98.00 120 ARG A C 1
ATOM 879 O O . ARG A 1 120 ? -23.171 -13.236 6.427 1.00 98.00 120 ARG A O 1
ATOM 886 N N . ALA A 1 121 ? -21.116 -13.275 5.524 1.00 98.00 121 ALA A N 1
ATOM 887 C CA . ALA A 1 121 ? -20.510 -14.190 6.489 1.00 98.00 121 ALA A CA 1
ATOM 888 C C . ALA A 1 121 ? -19.765 -13.433 7.606 1.00 98.00 121 ALA A C 1
ATOM 890 O O . ALA A 1 121 ? -19.086 -14.061 8.412 1.00 98.00 121 ALA A O 1
ATOM 891 N N . ALA A 1 122 ? -19.916 -12.103 7.661 1.00 95.00 122 ALA A N 1
ATOM 892 C CA . ALA A 1 122 ? -19.245 -11.203 8.592 1.00 95.00 122 ALA A CA 1
ATOM 893 C C . ALA A 1 122 ? -17.717 -11.135 8.425 1.00 95.00 122 ALA A C 1
ATOM 895 O O . ALA A 1 122 ? -17.022 -10.682 9.335 1.00 95.00 122 ALA A O 1
ATOM 896 N N . ASN A 1 123 ? -17.179 -11.503 7.255 1.00 97.31 123 ASN A N 1
ATOM 897 C CA . ASN A 1 123 ? -15.806 -11.131 6.926 1.00 97.31 123 ASN A CA 1
ATOM 898 C C . ASN A 1 123 ? -15.757 -9.634 6.608 1.00 97.31 123 ASN A C 1
ATOM 900 O O . ASN A 1 123 ? -16.647 -9.105 5.936 1.00 97.31 123 ASN A O 1
ATOM 904 N N . ALA A 1 124 ? -14.695 -8.964 7.049 1.00 95.94 124 ALA A N 1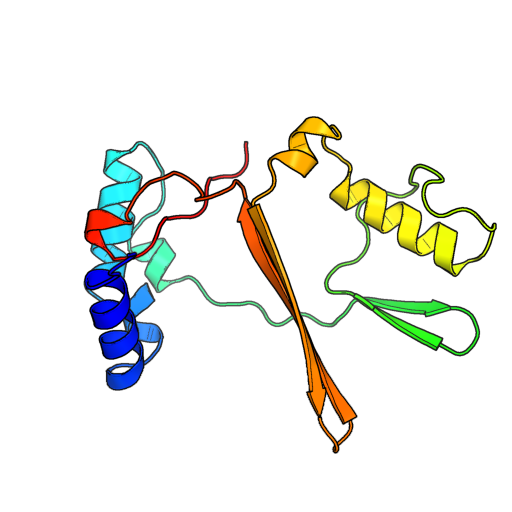
ATOM 905 C CA . ALA A 1 124 ? -14.484 -7.545 6.803 1.00 95.94 124 ALA A CA 1
ATOM 906 C C . ALA A 1 124 ? -13.046 -7.266 6.355 1.00 95.94 124 ALA A C 1
ATOM 908 O O . ALA A 1 124 ? -12.092 -7.842 6.876 1.00 95.94 124 ALA A O 1
ATOM 909 N N . VAL A 1 125 ? -12.896 -6.346 5.402 1.00 95.56 125 VAL A N 1
ATOM 910 C CA . VAL A 1 125 ? -11.608 -5.801 4.963 1.00 95.56 125 VAL A CA 1
ATOM 911 C C . VAL A 1 125 ? -11.685 -4.284 5.023 1.00 95.56 125 VAL A C 1
ATOM 913 O O . VAL A 1 125 ? -12.544 -3.687 4.380 1.00 95.56 125 VAL A O 1
ATOM 916 N N . ALA A 1 126 ? -10.756 -3.669 5.751 1.00 95.06 126 ALA A N 1
ATOM 917 C CA . ALA A 1 126 ? -10.471 -2.243 5.676 1.00 95.06 126 ALA A CA 1
ATOM 918 C C . ALA A 1 126 ? -9.072 -2.070 5.077 1.00 95.06 126 ALA A C 1
ATOM 920 O O . ALA A 1 126 ? -8.092 -2.582 5.619 1.00 95.06 126 ALA A O 1
ATOM 921 N N . CYS A 1 127 ? -8.978 -1.387 3.938 1.00 94.62 127 CYS A N 1
ATOM 922 C CA . CYS A 1 127 ? -7.725 -1.209 3.216 1.00 94.62 127 CYS A CA 1
ATOM 923 C C . CYS A 1 127 ? -7.498 0.268 2.911 1.00 94.62 127 CYS A C 1
ATOM 925 O O . CYS A 1 127 ? -8.401 0.960 2.447 1.00 94.62 127 CYS A O 1
ATOM 927 N N . MET A 1 128 ? -6.274 0.726 3.155 1.00 91.44 128 MET A N 1
ATOM 928 C CA . MET A 1 128 ? -5.789 2.053 2.795 1.00 91.44 128 MET A CA 1
ATOM 929 C C . MET A 1 128 ? -4.572 1.882 1.890 1.00 91.44 128 MET A C 1
ATOM 931 O O . MET A 1 128 ? -3.682 1.086 2.185 1.00 91.44 128 MET A O 1
ATOM 935 N N . THR A 1 129 ? -4.528 2.634 0.796 1.00 92.38 129 THR A N 1
ATOM 936 C CA . THR A 1 129 ? -3.412 2.668 -0.153 1.00 92.38 129 THR A CA 1
ATOM 937 C C . THR A 1 129 ? -2.980 4.107 -0.411 1.00 92.38 129 THR A C 1
ATOM 939 O O . THR A 1 129 ? -3.770 5.043 -0.264 1.00 92.38 129 THR A O 1
ATOM 942 N N . THR A 1 130 ? -1.707 4.304 -0.747 1.00 90.44 130 THR A N 1
ATOM 943 C CA . THR A 1 130 ? -1.105 5.628 -0.909 1.00 90.44 130 THR A CA 1
ATOM 944 C C . THR A 1 130 ? 0.044 5.608 -1.912 1.00 90.44 130 THR A C 1
ATOM 946 O O . THR A 1 130 ? 0.770 4.621 -2.011 1.00 90.44 130 THR A O 1
ATOM 949 N N . MET A 1 131 ? 0.224 6.722 -2.624 1.00 90.75 131 MET A N 1
ATOM 950 C CA . MET A 1 131 ? 1.425 7.022 -3.425 1.00 90.75 131 MET A CA 1
ATOM 951 C C . MET A 1 131 ? 2.285 8.126 -2.788 1.00 90.75 131 MET A C 1
ATOM 953 O O . MET A 1 131 ? 3.148 8.703 -3.448 1.00 90.75 131 MET A O 1
ATOM 957 N N . ASN A 1 132 ? 2.028 8.407 -1.508 1.00 86.56 132 ASN A N 1
ATOM 958 C CA . ASN A 1 132 ? 2.490 9.550 -0.724 1.00 86.56 132 ASN A CA 1
ATOM 959 C C . ASN A 1 132 ? 1.860 10.877 -1.182 1.00 86.56 132 ASN A C 1
ATOM 961 O O . ASN A 1 132 ? 1.040 11.444 -0.463 1.00 86.56 132 ASN A O 1
ATOM 965 N N . THR A 1 133 ? 2.118 11.305 -2.416 1.00 86.81 133 THR A N 1
ATOM 966 C CA . THR A 1 133 ? 1.537 12.507 -3.045 1.00 86.81 133 THR A CA 1
ATOM 967 C C . THR A 1 133 ? 0.538 12.132 -4.153 1.00 86.81 133 THR A C 1
ATOM 969 O O . THR A 1 133 ? 0.572 11.003 -4.661 1.00 86.81 133 THR A O 1
ATOM 972 N N . PRO A 1 134 ? -0.378 13.031 -4.571 1.00 88.25 134 PRO A N 1
ATOM 973 C CA . PRO A 1 134 ? -1.187 12.833 -5.768 1.00 88.25 134 PRO A CA 1
ATOM 974 C C . PRO A 1 134 ? -0.306 12.502 -6.975 1.00 88.25 134 PRO A C 1
ATOM 976 O O . PRO A 1 134 ? 0.608 13.250 -7.303 1.00 88.25 134 PRO A O 1
ATOM 979 N N . PHE A 1 135 ? -0.588 11.372 -7.628 1.00 88.88 135 PHE A N 1
ATOM 980 C CA . PHE A 1 135 ? 0.194 10.824 -8.748 1.00 88.88 135 PHE A CA 1
ATOM 981 C C . PHE A 1 135 ? 1.649 10.420 -8.420 1.00 88.88 135 PHE A C 1
ATOM 983 O O . PHE A 1 135 ? 2.389 10.043 -9.329 1.00 88.88 135 PHE A O 1
ATOM 990 N N . GLY A 1 136 ? 2.040 10.411 -7.141 1.00 91.19 136 GLY A N 1
ATOM 991 C CA . GLY A 1 136 ? 3.362 9.994 -6.677 1.00 91.19 136 GLY A CA 1
ATOM 992 C C . GLY A 1 136 ? 4.497 10.838 -7.254 1.00 91.19 136 GLY A C 1
ATOM 993 O O . GLY A 1 136 ? 4.401 12.060 -7.339 1.00 91.19 136 GLY A O 1
ATOM 994 N N . ALA A 1 137 ? 5.580 10.181 -7.668 1.00 90.62 137 ALA A N 1
ATOM 995 C CA . ALA A 1 137 ? 6.752 10.836 -8.248 1.00 90.62 137 ALA A CA 1
ATOM 996 C C . ALA A 1 137 ? 6.528 11.337 -9.691 1.00 90.62 137 ALA A C 1
ATOM 998 O O . ALA A 1 137 ? 7.433 11.920 -10.281 1.00 90.62 137 ALA A O 1
ATOM 999 N N . GLY A 1 138 ? 5.364 11.054 -10.297 1.00 89.94 138 GLY A N 1
ATOM 1000 C CA . GLY A 1 138 ? 5.101 11.347 -11.713 1.00 89.94 138 GLY A CA 1
ATOM 1001 C C . GLY A 1 138 ? 5.956 10.529 -12.692 1.00 89.94 138 GLY A C 1
ATOM 1002 O O . GLY A 1 138 ? 6.031 10.860 -13.872 1.00 89.94 138 GLY A O 1
ATOM 1003 N N . LEU A 1 139 ? 6.613 9.470 -12.211 1.00 90.56 139 LEU A N 1
ATOM 1004 C CA . LEU A 1 139 ? 7.503 8.611 -12.986 1.00 90.56 139 LEU A CA 1
ATOM 1005 C C . LEU A 1 139 ? 6.792 7.310 -13.364 1.00 90.56 139 LEU A C 1
ATOM 1007 O O . LEU A 1 139 ? 6.255 6.630 -12.493 1.00 90.56 139 LEU A O 1
ATOM 1011 N N . GLY A 1 140 ? 6.852 6.927 -14.641 1.00 87.81 140 GLY A N 1
ATOM 1012 C CA . GLY A 1 140 ? 6.498 5.579 -15.099 1.00 87.81 140 GLY A CA 1
ATOM 1013 C C . GLY A 1 140 ? 5.142 5.421 -15.791 1.00 87.81 140 GLY A C 1
ATOM 1014 O O . GLY A 1 140 ? 4.934 4.387 -16.424 1.00 87.81 140 GLY A O 1
ATOM 1015 N N . ALA A 1 141 ? 4.239 6.411 -15.751 1.00 85.25 141 ALA A N 1
ATOM 1016 C CA . ALA A 1 141 ? 2.920 6.279 -16.386 1.00 85.25 141 ALA A CA 1
ATOM 1017 C C . ALA A 1 141 ? 3.011 5.892 -17.872 1.00 85.25 141 ALA A C 1
ATOM 1019 O O . ALA A 1 141 ? 2.334 4.958 -18.307 1.00 85.25 141 ALA A O 1
ATOM 1020 N N . ASP A 1 142 ? 3.895 6.551 -18.623 1.00 83.25 142 ASP A N 1
ATOM 1021 C CA . ASP A 1 142 ? 4.075 6.278 -20.050 1.00 83.25 142 ASP A CA 1
ATOM 1022 C C . ASP A 1 142 ? 4.858 4.985 -20.304 1.00 83.25 142 ASP A C 1
ATOM 1024 O O . ASP A 1 142 ? 4.533 4.244 -21.228 1.00 83.25 142 ASP A O 1
ATOM 1028 N N . ALA A 1 143 ? 5.848 4.670 -19.466 1.00 84.06 143 ALA A N 1
ATOM 1029 C CA . ALA A 1 143 ? 6.722 3.513 -19.659 1.00 84.06 143 ALA A CA 1
ATOM 1030 C C . ALA A 1 143 ? 6.075 2.186 -19.218 1.00 84.06 143 ALA A C 1
ATOM 1032 O O . ALA A 1 143 ? 6.222 1.166 -19.883 1.00 84.06 143 ALA A O 1
ATOM 1033 N N . PHE A 1 144 ? 5.337 2.199 -18.106 1.00 86.56 144 PHE A N 1
ATOM 1034 C CA . PHE A 1 144 ? 4.863 0.997 -17.409 1.00 86.56 144 PHE A CA 1
ATOM 1035 C C . PHE A 1 144 ? 3.340 0.944 -17.262 1.00 86.56 144 PHE A C 1
ATOM 1037 O O . PHE A 1 144 ? 2.787 -0.078 -16.859 1.00 86.56 144 PHE A O 1
ATOM 1044 N N . GLY A 1 145 ? 2.640 2.045 -17.555 1.00 88.44 145 GLY A N 1
ATOM 1045 C CA . GLY A 1 145 ? 1.201 2.160 -17.326 1.00 88.44 145 GLY A CA 1
ATOM 1046 C C . GLY A 1 145 ? 0.813 2.485 -15.883 1.00 88.44 145 GLY A C 1
ATOM 1047 O O . GLY A 1 145 ? -0.377 2.497 -15.576 1.00 88.44 145 GLY A O 1
ATOM 1048 N N . LEU A 1 146 ? 1.777 2.760 -15.000 1.00 91.38 146 LEU A N 1
ATOM 1049 C CA . LEU A 1 146 ? 1.544 3.189 -13.620 1.00 91.38 146 LEU A CA 1
ATOM 1050 C C . LEU A 1 146 ? 2.582 4.216 -13.186 1.00 91.38 146 LEU A C 1
ATOM 1052 O O . LEU A 1 146 ? 3.723 4.171 -13.635 1.00 91.38 146 LEU A O 1
ATOM 1056 N N . ASN A 1 147 ? 2.185 5.116 -12.291 1.00 92.62 147 ASN A N 1
ATOM 1057 C CA . ASN A 1 147 ? 3.129 5.997 -11.619 1.00 92.62 147 ASN A CA 1
ATOM 1058 C C . ASN A 1 147 ? 3.782 5.276 -10.434 1.00 92.62 147 ASN A C 1
ATOM 1060 O O . ASN A 1 147 ? 3.167 4.418 -9.797 1.00 92.62 147 ASN A O 1
ATOM 1064 N N . LEU A 1 148 ? 5.010 5.663 -10.110 1.00 92.94 148 LEU A N 1
ATOM 1065 C CA . LEU A 1 148 ? 5.700 5.229 -8.901 1.00 92.94 148 LEU A CA 1
ATOM 1066 C C . LEU A 1 148 ? 5.342 6.137 -7.724 1.00 92.94 148 LEU A C 1
ATOM 1068 O O . LEU A 1 148 ? 5.131 7.340 -7.895 1.00 92.94 148 LEU A O 1
ATOM 1072 N N . ALA A 1 149 ? 5.258 5.556 -6.527 1.00 91.88 149 ALA A N 1
ATOM 1073 C CA . ALA A 1 149 ? 5.053 6.321 -5.302 1.00 91.88 149 ALA A CA 1
ATOM 1074 C C . ALA A 1 149 ? 6.210 7.310 -5.093 1.00 91.88 149 ALA A C 1
ATOM 1076 O O . ALA A 1 149 ? 7.358 7.005 -5.423 1.00 91.88 149 ALA A O 1
ATOM 1077 N N . ALA A 1 150 ? 5.906 8.493 -4.562 1.00 89.38 150 ALA A N 1
ATOM 1078 C CA . ALA A 1 150 ? 6.949 9.419 -4.142 1.00 89.38 150 ALA A CA 1
ATOM 1079 C C . ALA A 1 150 ? 7.639 8.878 -2.883 1.00 89.38 150 ALA A C 1
ATOM 1081 O O . ALA A 1 150 ? 6.987 8.267 -2.033 1.00 89.38 150 ALA A O 1
ATOM 1082 N N . GLY A 1 151 ? 8.952 9.101 -2.779 1.00 80.00 151 GLY A N 1
ATOM 1083 C CA . GLY A 1 151 ? 9.701 8.797 -1.563 1.00 80.00 151 GLY A CA 1
ATOM 1084 C C . GLY A 1 151 ? 9.201 9.614 -0.373 1.00 80.00 151 GLY A C 1
ATOM 1085 O O . GLY A 1 151 ? 8.490 10.610 -0.541 1.00 80.00 151 GLY A O 1
ATOM 1086 N N . ASP A 1 152 ? 9.572 9.182 0.826 1.00 67.62 152 ASP A N 1
ATOM 1087 C CA . ASP A 1 152 ? 9.397 9.994 2.027 1.00 67.62 152 ASP A CA 1
ATOM 1088 C C . ASP A 1 152 ? 10.347 11.206 1.934 1.00 67.62 152 ASP A C 1
ATOM 1090 O O . ASP A 1 152 ? 11.477 11.067 1.458 1.00 67.62 152 ASP A O 1
ATOM 1094 N N . ALA A 1 153 ? 9.857 12.393 2.304 1.00 49.19 153 ALA A N 1
ATOM 1095 C CA . ALA A 1 153 ? 10.644 13.630 2.328 1.00 49.19 153 ALA A CA 1
ATOM 1096 C C . ALA A 1 153 ? 11.587 13.682 3.537 1.00 49.19 153 ALA A C 1
ATOM 1098 O O . ALA A 1 153 ? 11.191 13.170 4.610 1.00 49.19 153 ALA A O 1
#

Radius of gyration: 19.48 Å; chains: 1; bounding box: 41×37×50 Å

pLDDT: mean 87.43, std 9.77, range [49.19, 98.0]